Protein AF-B9RY55-F1 (afdb_monomer)

InterPro domains:
  IPR002213 UDP-glucuronosyl/UDP-glucosyltransferase [PF00201] (5-82)

Mean predicted aligned error: 6.86 Å

Secondary structure (DSSP, 8-state):
---S----S---HHHHHTSTT-----------HHHHTTS-HHHHHHIIIIIS-S--PPGGGS--HHHHHHHHHHHHSTTHHHHHH-

Foldseek 3Di:
DDDPDDDDPDDPVVVVVPDPPDQDDDDLLDDPPVCCVVDPSVNSQCCLCPVVVQADAQPPNDDDPVSVVVRVCQLPPPPSVVSNVD

Structure (mmCIF, N/CA/C/O backbone):
data_AF-B9RY55-F1
#
_entry.id   AF-B9RY55-F1
#
loop_
_atom_site.group_PDB
_atom_site.id
_atom_site.type_symbol
_atom_site.label_atom_id
_atom_site.label_alt_id
_atom_site.label_comp_id
_atom_site.label_asym_id
_atom_site.label_entity_id
_atom_site.label_seq_id
_atom_site.pdbx_PDB_ins_code
_atom_site.Cartn_x
_atom_site.Cartn_y
_atom_site.Cartn_z
_atom_site.occupancy
_atom_site.B_iso_or_equiv
_atom_site.auth_seq_id
_atom_site.auth_comp_id
_atom_site.auth_asym_id
_atom_site.auth_atom_id
_atom_site.pdbx_PDB_model_num
ATOM 1 N N . MET A 1 1 ? -9.068 -8.472 24.469 1.00 44.28 1 MET A N 1
ATOM 2 C CA . MET A 1 1 ? -8.567 -7.435 23.536 1.00 44.28 1 MET A CA 1
ATOM 3 C C . MET A 1 1 ? -8.784 -7.916 22.109 1.00 44.28 1 MET A C 1
ATOM 5 O O . MET A 1 1 ? -8.267 -8.969 21.767 1.00 44.28 1 MET A O 1
ATOM 9 N N . LYS A 1 2 ? -9.564 -7.202 21.288 1.00 51.88 2 LYS A N 1
ATOM 10 C CA . LYS A 1 2 ? -9.594 -7.464 19.839 1.00 51.88 2 LYS A CA 1
ATOM 11 C C . LYS A 1 2 ? -8.303 -6.901 19.240 1.00 51.88 2 LYS A C 1
ATOM 13 O O . LYS A 1 2 ? -8.026 -5.716 19.413 1.00 51.88 2 LYS A O 1
ATOM 18 N N . THR A 1 3 ? -7.502 -7.736 18.589 1.00 75.94 3 THR A N 1
ATOM 19 C CA . THR A 1 3 ? -6.325 -7.281 17.844 1.00 75.94 3 THR A CA 1
ATOM 20 C C . THR A 1 3 ? -6.782 -6.514 16.601 1.00 75.94 3 THR A C 1
ATOM 22 O O . THR A 1 3 ? -7.728 -6.914 15.927 1.00 75.94 3 THR A O 1
ATOM 25 N N . LYS A 1 4 ? -6.140 -5.377 16.306 1.00 88.19 4 LYS A N 1
ATOM 26 C CA . LYS A 1 4 ? -6.497 -4.498 15.175 1.00 88.19 4 LYS A CA 1
ATOM 27 C C . LYS A 1 4 ? -5.866 -4.928 13.835 1.00 88.19 4 LYS A C 1
ATOM 29 O O . LYS A 1 4 ? -5.878 -4.154 12.888 1.00 88.19 4 LYS A O 1
ATOM 34 N N . GLY A 1 5 ? -5.310 -6.140 13.747 1.00 90.81 5 GLY A N 1
ATOM 35 C CA . GLY A 1 5 ? -4.635 -6.650 12.550 1.00 90.81 5 GLY A CA 1
ATOM 36 C C . GLY A 1 5 ? -4.221 -8.120 12.667 1.00 90.81 5 GLY A C 1
ATOM 37 O O . GLY A 1 5 ? -4.303 -8.711 13.748 1.00 90.81 5 GLY A O 1
ATOM 38 N N . LYS A 1 6 ? -3.786 -8.704 11.543 1.00 93.62 6 LYS A N 1
ATOM 39 C CA . LYS A 1 6 ? -3.272 -10.079 11.428 1.00 93.62 6 LYS A CA 1
ATOM 40 C C . LYS A 1 6 ? -1.948 -10.075 10.657 1.00 93.62 6 LYS A C 1
ATOM 42 O O . LYS A 1 6 ? -1.850 -9.399 9.639 1.00 93.62 6 LYS A O 1
ATOM 47 N N . VAL A 1 7 ? -0.974 -10.857 11.122 1.00 93.94 7 VAL A N 1
ATOM 48 C CA . VAL A 1 7 ? 0.272 -11.166 10.402 1.00 93.94 7 VAL A CA 1
ATOM 49 C C . VAL A 1 7 ? 0.236 -12.653 10.068 1.00 93.94 7 VAL A C 1
ATOM 51 O O . VAL A 1 7 ? -0.026 -13.470 10.949 1.00 93.94 7 VAL A O 1
ATOM 54 N N . VAL A 1 8 ? 0.431 -12.999 8.800 1.00 94.75 8 VAL A N 1
ATOM 55 C CA . VAL A 1 8 ? 0.326 -14.373 8.289 1.00 94.75 8 VAL A CA 1
ATOM 56 C C . VAL A 1 8 ? 1.532 -14.681 7.410 1.00 94.75 8 VAL A C 1
ATOM 58 O O . VAL A 1 8 ? 2.064 -13.778 6.773 1.00 94.75 8 VAL A O 1
ATOM 61 N N . GLY A 1 9 ? 1.961 -15.945 7.362 1.00 96.81 9 GLY A N 1
ATOM 62 C CA . GLY A 1 9 ? 3.075 -16.356 6.495 1.00 96.81 9 GLY A CA 1
ATOM 63 C C . GLY A 1 9 ? 2.735 -16.281 5.003 1.00 96.81 9 GLY A C 1
ATOM 64 O O . GLY A 1 9 ? 3.613 -16.062 4.178 1.00 96.81 9 GLY A O 1
ATOM 65 N N . TRP A 1 10 ? 1.454 -16.427 4.661 1.00 95.94 10 TRP A N 1
ATOM 66 C CA . TRP A 1 10 ? 0.942 -16.269 3.305 1.00 95.94 10 TRP A CA 1
ATOM 67 C C . TRP A 1 10 ? -0.533 -15.858 3.344 1.00 95.94 10 TRP A C 1
ATOM 69 O O . TRP A 1 10 ? -1.269 -16.260 4.249 1.00 95.94 10 TRP A O 1
ATOM 79 N N . ALA A 1 11 ? -0.969 -15.066 2.366 1.00 94.19 11 ALA A N 1
ATOM 80 C CA . ALA A 1 11 ? -2.357 -14.644 2.211 1.00 94.19 11 ALA A CA 1
ATOM 81 C C . ALA A 1 11 ? -2.814 -14.837 0.757 1.00 94.19 11 ALA A C 1
ATOM 83 O O . ALA A 1 11 ? -2.019 -14.605 -0.157 1.00 94.19 11 ALA A O 1
ATOM 84 N N . PRO A 1 12 ? -4.094 -15.174 0.512 1.00 94.56 12 PRO A N 1
ATOM 85 C CA . PRO A 1 12 ? -4.656 -15.214 -0.835 1.00 94.56 12 PRO A CA 1
ATOM 86 C C . PRO A 1 12 ? -4.838 -13.783 -1.372 1.00 94.56 12 PRO A C 1
ATOM 88 O O . PRO A 1 12 ? -5.952 -13.263 -1.414 1.00 94.56 12 PRO A O 1
ATOM 91 N N . GLN A 1 13 ? -3.735 -13.132 -1.766 1.00 92.44 13 GLN A N 1
ATOM 92 C CA . GLN A 1 13 ? -3.654 -11.693 -2.060 1.00 92.44 13 GLN A CA 1
ATOM 93 C C . GLN A 1 13 ? -4.744 -11.219 -3.028 1.00 92.44 13 GLN A C 1
ATOM 95 O O . GLN A 1 13 ? -5.394 -10.218 -2.756 1.00 92.44 13 GLN A O 1
ATOM 100 N N . ILE A 1 14 ? -5.020 -11.966 -4.102 1.00 92.62 14 ILE A N 1
ATOM 101 C CA . ILE A 1 14 ? -6.072 -11.614 -5.073 1.00 92.62 14 ILE A CA 1
ATOM 102 C C . ILE A 1 14 ? -7.457 -11.548 -4.411 1.00 92.62 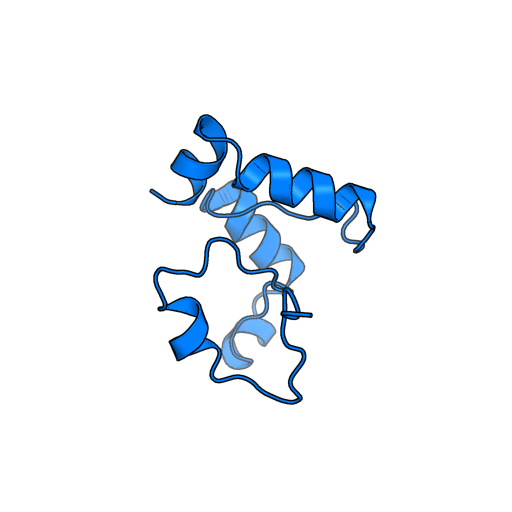14 ILE A C 1
ATOM 104 O O . ILE A 1 14 ? -8.235 -10.643 -4.698 1.00 92.62 14 ILE A O 1
ATOM 108 N N . GLN A 1 15 ? -7.783 -12.497 -3.531 1.00 94.31 15 GLN A N 1
ATOM 109 C CA . GLN A 1 15 ? -9.076 -12.520 -2.841 1.00 94.31 15 GLN A CA 1
ATOM 110 C C . GLN A 1 15 ? -9.164 -11.403 -1.798 1.00 94.31 15 GLN A C 1
ATOM 112 O O . GLN A 1 15 ? -10.203 -10.761 -1.682 1.00 94.31 15 GLN A O 1
ATOM 117 N N . VAL A 1 16 ? -8.064 -11.141 -1.084 1.00 95.00 16 VAL A N 1
ATOM 118 C CA . VAL A 1 16 ? -7.974 -10.042 -0.115 1.00 95.00 16 VAL A CA 1
ATOM 119 C C . VAL A 1 16 ? -8.174 -8.700 -0.817 1.00 95.00 16 VAL A C 1
ATOM 121 O O . VAL A 1 16 ? -9.043 -7.941 -0.411 1.00 95.00 16 VAL A O 1
ATOM 124 N N . LEU A 1 17 ? -7.441 -8.431 -1.901 1.00 92.19 17 LEU A N 1
ATOM 125 C CA . LEU A 1 17 ? -7.511 -7.163 -2.636 1.00 92.19 17 LEU A CA 1
ATOM 126 C C . LEU A 1 17 ? -8.874 -6.910 -3.298 1.00 92.19 17 LEU A C 1
ATOM 128 O O . LEU A 1 17 ? -9.248 -5.758 -3.476 1.00 92.19 17 LEU A O 1
ATOM 132 N N . LYS A 1 18 ? -9.636 -7.960 -3.629 1.00 92.44 18 LYS A N 1
ATOM 133 C CA . LYS A 1 18 ? -11.011 -7.835 -4.147 1.00 92.44 18 LYS A CA 1
ATOM 134 C C . LYS A 1 18 ? -12.051 -7.525 -3.067 1.00 92.44 18 LYS A C 1
ATOM 136 O O . LYS A 1 18 ? -13.204 -7.252 -3.395 1.00 92.44 18 LYS A O 1
ATOM 141 N N . HIS A 1 19 ? -11.692 -7.616 -1.789 1.00 94.75 19 HIS A N 1
ATOM 142 C CA . HIS A 1 19 ? -12.637 -7.433 -0.698 1.00 94.75 19 HIS A CA 1
ATOM 143 C C . HIS A 1 19 ? -12.914 -5.943 -0.448 1.00 94.75 19 HIS A C 1
ATOM 145 O O . HIS A 1 19 ? -11.989 -5.162 -0.241 1.00 94.75 19 HIS A O 1
ATOM 151 N N . SER A 1 20 ? -14.189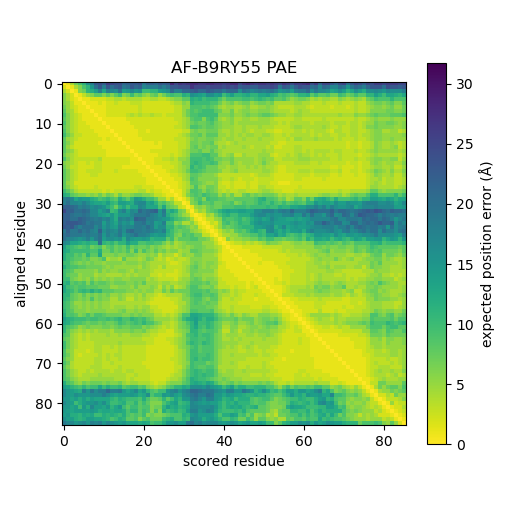 -5.555 -0.360 1.00 92.62 20 SER A N 1
ATOM 152 C CA . SER A 1 20 ? -14.624 -4.152 -0.196 1.00 92.62 20 SER A CA 1
ATOM 153 C C . SER A 1 20 ? -14.131 -3.469 1.086 1.00 92.62 20 SER A C 1
ATOM 155 O O . SER A 1 20 ? -14.121 -2.247 1.183 1.00 92.62 20 SER A O 1
ATOM 157 N N . SER A 1 21 ? -13.711 -4.246 2.086 1.00 91.81 21 SER A N 1
ATOM 158 C CA . SER A 1 21 ? -13.097 -3.714 3.313 1.00 91.81 21 SER A CA 1
ATOM 159 C C . SER A 1 21 ? -11.634 -3.280 3.157 1.00 91.81 21 SER A C 1
ATOM 161 O O . SER A 1 21 ? -11.083 -2.718 4.103 1.00 91.81 21 SER A O 1
ATOM 163 N N . ILE A 1 22 ? -10.982 -3.549 2.021 1.00 91.50 22 ILE A N 1
ATOM 164 C CA . ILE A 1 22 ? -9.620 -3.074 1.758 1.00 91.50 22 ILE A CA 1
ATOM 165 C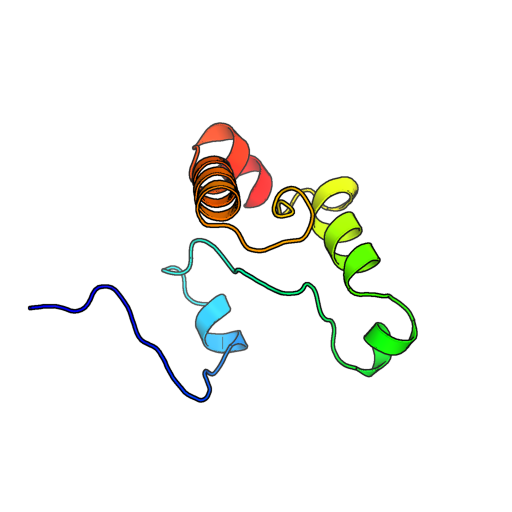 C . ILE A 1 22 ? -9.674 -1.646 1.219 1.00 91.50 22 ILE A C 1
ATOM 167 O O . ILE A 1 22 ? -10.258 -1.388 0.174 1.00 91.50 22 ILE A O 1
ATOM 171 N N . GLY A 1 23 ? -9.050 -0.714 1.945 1.00 88.50 23 GLY A N 1
ATOM 172 C CA . GLY A 1 23 ? -8.990 0.701 1.559 1.00 88.50 23 GLY A CA 1
ATOM 173 C C . GLY A 1 23 ? -7.654 1.159 0.968 1.00 88.50 23 GLY A C 1
ATOM 174 O O . GLY A 1 23 ? -7.623 2.216 0.342 1.00 88.50 23 GLY A O 1
ATOM 175 N N . VAL A 1 24 ? -6.573 0.400 1.198 1.00 90.31 24 VAL A N 1
ATOM 176 C CA . VAL A 1 24 ? -5.191 0.675 0.761 1.00 90.31 24 VAL A CA 1
ATOM 177 C C . VAL A 1 24 ? -4.442 -0.648 0.577 1.00 90.31 24 VAL A C 1
ATOM 179 O O . VAL A 1 24 ? -4.602 -1.565 1.384 1.00 90.31 24 VAL A O 1
ATOM 182 N N . HIS A 1 25 ? -3.575 -0.713 -0.436 1.00 91.44 25 HIS A N 1
ATOM 183 C CA . HIS A 1 25 ? -2.596 -1.780 -0.632 1.00 91.44 25 HIS A CA 1
ATOM 184 C C . HIS A 1 25 ? -1.183 -1.188 -0.619 1.00 91.44 25 HIS A C 1
ATOM 186 O O . HIS A 1 25 ? -0.848 -0.363 -1.462 1.00 91.44 25 HIS A O 1
ATOM 192 N N . VAL A 1 26 ? -0.351 -1.610 0.335 1.00 91.12 26 VAL A N 1
ATOM 193 C CA . VAL A 1 26 ? 1.077 -1.269 0.349 1.00 91.12 26 VAL A CA 1
ATOM 194 C C . VAL A 1 26 ? 1.817 -2.358 -0.414 1.00 91.12 26 VAL A C 1
ATOM 196 O O . VAL A 1 26 ? 1.795 -3.517 -0.005 1.00 91.12 26 VAL A O 1
ATOM 199 N N . THR A 1 27 ? 2.450 -1.989 -1.522 1.00 87.94 27 THR A N 1
ATOM 200 C CA . THR A 1 27 ? 3.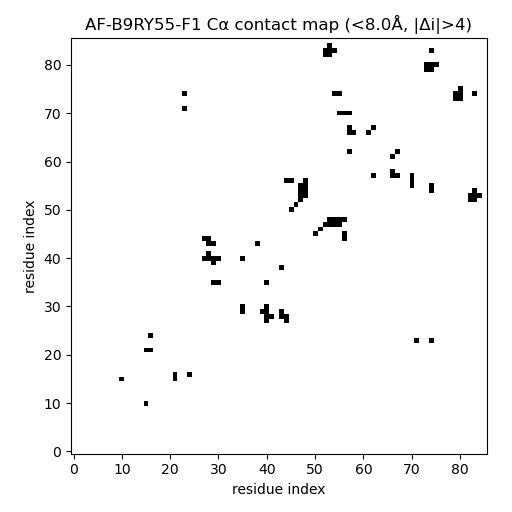122 -2.912 -2.439 1.00 87.94 27 THR A CA 1
ATOM 201 C C . THR A 1 27 ? 4.520 -2.412 -2.768 1.00 87.94 27 THR A C 1
ATOM 203 O O . THR A 1 27 ? 4.786 -1.213 -2.740 1.00 87.94 27 THR A O 1
ATOM 206 N N . HIS A 1 28 ? 5.410 -3.335 -3.121 1.00 86.62 28 HIS A N 1
ATOM 207 C CA . HIS A 1 28 ? 6.715 -2.992 -3.681 1.00 86.62 28 HIS A CA 1
ATOM 208 C C . HIS A 1 28 ? 6.650 -2.642 -5.183 1.00 86.62 28 HIS A C 1
ATOM 210 O O . HIS A 1 28 ? 7.680 -2.383 -5.790 1.00 86.62 28 HIS A O 1
ATOM 216 N N . CYS A 1 29 ? 5.445 -2.630 -5.768 1.00 79.12 29 CYS A N 1
ATOM 217 C CA . CYS A 1 29 ? 5.182 -2.391 -7.192 1.00 79.12 29 CYS A CA 1
ATOM 218 C C . CYS A 1 29 ? 5.745 -3.465 -8.143 1.00 79.12 29 CYS A C 1
ATOM 220 O O . CYS A 1 29 ? 5.908 -3.206 -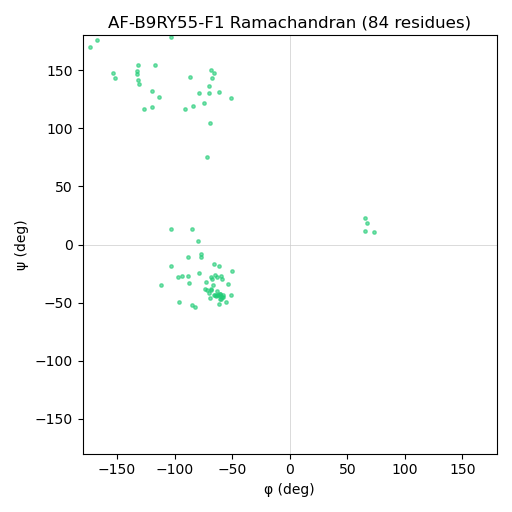9.334 1.00 79.12 29 CYS A O 1
ATOM 222 N N . GLY A 1 30 ? 5.973 -4.678 -7.632 1.00 70.81 30 GLY A N 1
ATOM 223 C CA . GLY A 1 30 ? 6.312 -5.837 -8.457 1.00 70.81 30 GLY A CA 1
ATOM 224 C C . GLY A 1 30 ? 5.191 -6.273 -9.378 1.00 70.81 30 GLY A C 1
ATOM 225 O O . GLY A 1 30 ? 4.002 -6.176 -9.051 1.00 70.81 30 GLY A O 1
ATOM 226 N N . TYR A 1 31 ? 5.605 -6.781 -10.528 1.00 69.81 31 TYR A N 1
ATOM 227 C CA . TYR A 1 31 ? 4.746 -7.436 -11.502 1.00 69.81 31 TYR A CA 1
ATOM 228 C C . TYR A 1 31 ? 4.934 -8.955 -11.409 1.00 69.81 31 TYR A C 1
ATOM 230 O O . TYR A 1 31 ? 5.730 -9.450 -10.626 1.00 69.81 31 TYR A O 1
ATOM 238 N N . ASN A 1 32 ? 4.209 -9.750 -12.194 1.00 66.69 32 ASN A N 1
ATOM 239 C CA . ASN A 1 32 ? 4.619 -11.150 -12.341 1.00 66.69 32 ASN A CA 1
ATOM 240 C C . ASN A 1 32 ? 5.956 -11.204 -13.107 1.00 66.69 32 ASN A C 1
ATOM 242 O O . ASN A 1 32 ? 6.155 -10.443 -14.057 1.00 66.69 32 ASN A O 1
ATOM 246 N N . SER A 1 33 ? 6.833 -12.133 -12.726 1.00 54.28 33 SER A N 1
ATOM 247 C CA . SER A 1 33 ? 8.257 -12.222 -13.106 1.00 54.28 33 SER A CA 1
ATOM 248 C C . SER A 1 33 ? 8.592 -12.117 -14.602 1.00 54.28 33 SER A C 1
ATOM 250 O O . SER A 1 33 ? 9.695 -11.709 -14.958 1.00 54.28 33 SER A O 1
ATOM 252 N N . ALA A 1 34 ? 7.650 -12.418 -15.498 1.00 52.28 34 ALA A N 1
ATOM 253 C CA . ALA A 1 34 ? 7.832 -12.234 -16.940 1.00 52.28 34 ALA A CA 1
ATOM 254 C C . ALA A 1 34 ? 7.946 -10.753 -17.361 1.00 52.28 34 ALA A C 1
ATOM 256 O O . ALA A 1 34 ? 8.689 -10.435 -18.285 1.00 52.28 34 ALA A O 1
ATOM 257 N N . ILE A 1 35 ? 7.224 -9.850 -16.691 1.00 58.31 35 ILE A N 1
ATOM 258 C CA . ILE A 1 35 ? 7.242 -8.406 -16.982 1.00 58.31 35 ILE A CA 1
ATOM 259 C C . ILE A 1 35 ? 8.264 -7.683 -16.100 1.00 58.31 35 ILE 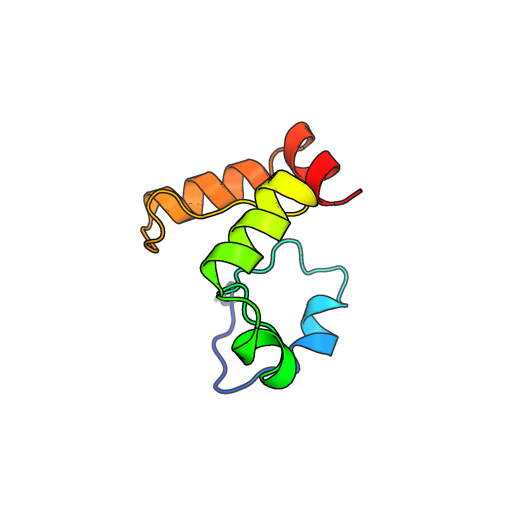A C 1
ATOM 261 O O . ILE A 1 35 ? 8.845 -6.697 -16.543 1.00 58.31 35 ILE A O 1
ATOM 265 N N . GLU A 1 36 ? 8.563 -8.204 -14.905 1.00 57.38 36 GLU A N 1
ATOM 266 C CA . GLU A 1 36 ? 9.636 -7.666 -14.048 1.00 57.38 36 GLU A CA 1
ATOM 267 C C . GLU A 1 36 ? 11.014 -7.718 -14.730 1.00 57.38 36 GLU A C 1
ATOM 269 O O . GLU A 1 36 ? 11.859 -6.868 -14.478 1.00 57.38 36 GLU A O 1
ATOM 274 N N . SER A 1 37 ? 11.233 -8.657 -15.662 1.00 60.78 37 SER A N 1
ATOM 275 C CA . SER A 1 37 ? 12.445 -8.687 -16.499 1.00 60.78 37 SER A CA 1
ATOM 276 C C . SER A 1 37 ? 12.561 -7.496 -17.465 1.00 60.78 37 SER A C 1
ATOM 278 O O . SER A 1 37 ? 13.632 -7.286 -18.033 1.00 60.78 37 SER A O 1
ATOM 280 N N . ILE A 1 38 ? 11.469 -6.767 -17.708 1.00 60.78 38 ILE A N 1
ATOM 281 C CA . ILE A 1 38 ? 11.378 -5.663 -18.674 1.00 60.78 38 ILE A CA 1
ATOM 282 C C . ILE A 1 38 ? 11.194 -4.322 -17.947 1.00 60.78 38 ILE A C 1
ATOM 284 O O . ILE A 1 38 ? 11.710 -3.304 -18.403 1.00 60.78 38 ILE A O 1
ATOM 288 N N . LEU A 1 39 ? 10.475 -4.312 -16.821 1.00 63.44 39 LEU A N 1
ATOM 289 C CA . LEU A 1 39 ? 10.137 -3.115 -16.055 1.00 63.44 39 LEU A CA 1
ATOM 290 C C . LEU A 1 39 ? 10.562 -3.273 -14.592 1.00 63.44 39 LEU A C 1
ATOM 292 O O . LEU A 1 39 ? 10.024 -4.112 -13.871 1.00 63.44 39 LEU A O 1
ATOM 296 N N . ASP A 1 40 ? 11.496 -2.426 -14.155 1.00 79.62 40 ASP A N 1
ATOM 297 C CA . ASP A 1 40 ? 11.919 -2.356 -12.756 1.00 79.62 40 ASP A CA 1
ATOM 298 C C . ASP A 1 40 ? 10.794 -1.806 -11.858 1.00 79.62 40 ASP A C 1
ATOM 300 O O . ASP A 1 40 ? 9.987 -0.963 -12.260 1.00 79.62 40 ASP A O 1
ATOM 304 N N . ASN A 1 41 ? 10.782 -2.237 -10.599 1.00 77.62 41 ASN A N 1
ATOM 305 C CA . ASN A 1 41 ? 9.825 -1.839 -9.567 1.00 77.62 41 ASN A CA 1
ATOM 306 C C . ASN A 1 41 ? 9.730 -0.323 -9.400 1.00 77.62 41 ASN A C 1
ATOM 308 O O . ASN A 1 41 ? 8.651 0.211 -9.144 1.00 77.62 41 ASN A O 1
ATOM 312 N N . HIS A 1 42 ? 10.845 0.383 -9.587 1.00 79.62 42 HIS A N 1
ATOM 313 C CA . HIS A 1 42 ? 10.874 1.838 -9.530 1.00 79.62 42 HIS A CA 1
ATOM 314 C C . HIS A 1 42 ? 10.113 2.483 -10.700 1.00 79.62 42 HIS A C 1
ATOM 316 O O . HIS A 1 42 ? 9.405 3.473 -10.517 1.00 79.62 42 HIS A O 1
ATOM 322 N N . MET A 1 43 ? 10.209 1.906 -11.902 1.00 79.38 43 MET A N 1
ATOM 323 C CA . MET A 1 43 ? 9.425 2.356 -13.056 1.00 79.38 43 MET A CA 1
ATOM 324 C C . MET A 1 43 ? 7.940 2.055 -12.865 1.00 79.38 43 MET A C 1
ATOM 326 O O . MET A 1 43 ? 7.107 2.901 -13.179 1.00 79.38 43 MET A O 1
ATOM 330 N N . ASN A 1 44 ? 7.610 0.895 -12.294 1.00 81.12 44 ASN A N 1
ATOM 331 C CA . ASN A 1 44 ? 6.227 0.530 -11.989 1.00 81.12 44 ASN A CA 1
ATOM 332 C C . ASN A 1 44 ? 5.611 1.474 -10.948 1.00 81.12 44 ASN A C 1
ATOM 334 O O . ASN A 1 44 ? 4.492 1.942 -11.141 1.00 81.12 44 ASN A O 1
ATOM 338 N N . ALA A 1 45 ? 6.345 1.807 -9.881 1.00 80.81 45 ALA A N 1
ATOM 339 C CA . ALA A 1 45 ? 5.900 2.775 -8.877 1.00 80.81 45 ALA A CA 1
ATOM 340 C C . ALA A 1 45 ? 5.608 4.142 -9.510 1.00 80.81 45 ALA A C 1
ATOM 342 O O . ALA A 1 45 ? 4.544 4.721 -9.294 1.00 80.81 45 ALA A O 1
ATOM 343 N N . ARG A 1 46 ? 6.510 4.607 -10.383 1.00 83.88 46 ARG A N 1
ATOM 344 C CA . ARG A 1 46 ? 6.331 5.854 -11.128 1.00 83.88 46 ARG A CA 1
ATOM 345 C C . ARG A 1 46 ? 5.129 5.808 -12.069 1.00 83.88 46 ARG A C 1
ATOM 347 O O . ARG A 1 46 ? 4.403 6.787 -12.175 1.00 83.88 46 ARG A O 1
ATOM 354 N N . MET A 1 47 ? 4.894 4.681 -12.736 1.00 84.00 47 MET A N 1
ATOM 355 C CA . MET A 1 47 ? 3.727 4.496 -13.599 1.00 84.00 47 MET A CA 1
ATOM 356 C C . MET A 1 47 ? 2.420 4.579 -12.799 1.00 84.00 47 MET A C 1
ATOM 358 O O . MET A 1 47 ? 1.489 5.261 -13.220 1.00 84.00 47 MET A O 1
ATOM 362 N N . VAL A 1 48 ? 2.366 3.944 -11.625 1.00 81.81 48 VAL A N 1
ATOM 363 C CA . VAL A 1 48 ? 1.204 3.972 -10.721 1.00 81.81 48 VAL A CA 1
ATOM 364 C C . VAL A 1 48 ? 0.8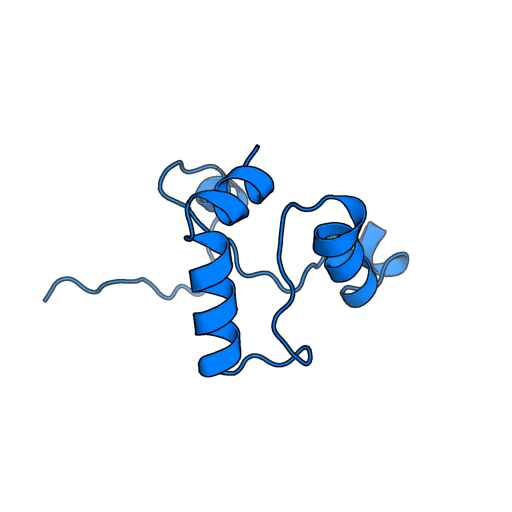96 5.388 -10.228 1.00 81.81 48 VAL A C 1
ATOM 366 O O . VAL A 1 48 ? -0.270 5.780 -10.203 1.00 81.81 48 VAL A O 1
ATOM 369 N N . GLU A 1 49 ? 1.923 6.145 -9.847 1.00 84.25 49 GLU A N 1
ATOM 370 C CA . GLU A 1 49 ? 1.770 7.488 -9.283 1.00 84.25 49 GLU A CA 1
ATOM 371 C C . GLU A 1 49 ? 1.594 8.575 -10.352 1.00 84.25 49 GLU A C 1
ATOM 373 O O . GLU A 1 49 ? 0.621 9.322 -10.310 1.00 84.25 49 GLU A O 1
ATOM 378 N N . GLU A 1 50 ? 2.506 8.671 -11.322 1.00 85.75 50 GLU A N 1
ATOM 379 C CA . GLU A 1 50 ? 2.557 9.799 -12.262 1.00 85.75 50 GLU A CA 1
ATOM 380 C C . GLU A 1 50 ? 1.678 9.601 -13.500 1.00 85.75 50 GLU A C 1
ATOM 382 O O . GLU A 1 50 ? 1.161 10.576 -14.043 1.00 85.75 50 GLU A O 1
ATOM 387 N N . VAL A 1 51 ? 1.530 8.360 -13.980 1.00 84.44 51 VAL A N 1
ATOM 388 C CA . VAL A 1 51 ? 0.811 8.080 -15.236 1.00 84.44 51 VAL A CA 1
ATOM 389 C C . VAL A 1 51 ? -0.632 7.682 -14.961 1.00 84.44 51 VAL A C 1
ATOM 391 O O . VAL A 1 51 ? -1.546 8.206 -15.590 1.00 84.44 51 VAL A O 1
ATOM 394 N N . TRP A 1 52 ? -0.842 6.741 -14.042 1.00 82.81 52 TRP A N 1
ATOM 395 C CA . TRP A 1 52 ? -2.174 6.238 -13.716 1.00 82.81 52 TRP A CA 1
ATOM 396 C C . TRP A 1 52 ? -2.866 7.051 -12.626 1.00 82.81 52 TRP A C 1
ATOM 398 O O . TRP A 1 52 ? -4.090 7.086 -12.608 1.00 82.81 52 TRP A O 1
ATOM 408 N N . GLY A 1 53 ? -2.119 7.708 -11.735 1.00 82.94 53 GLY A N 1
ATOM 409 C CA . GLY A 1 53 ? -2.700 8.502 -10.648 1.00 82.94 53 GLY A CA 1
ATOM 410 C C . GLY A 1 53 ? -3.444 7.673 -9.595 1.00 82.94 53 GLY A C 1
ATOM 411 O O . GLY A 1 53 ? -4.234 8.223 -8.834 1.00 82.94 53 GLY A O 1
ATOM 412 N N . VAL A 1 54 ? -3.194 6.359 -9.531 1.00 84.56 54 VAL A N 1
ATOM 413 C CA . VAL A 1 54 ? -3.911 5.401 -8.661 1.00 84.56 54 VAL A CA 1
ATOM 414 C C . VAL A 1 54 ? -3.106 4.998 -7.420 1.00 84.56 54 VAL A C 1
ATOM 416 O O . VAL A 1 54 ? -3.440 4.035 -6.726 1.00 84.56 54 VAL A O 1
ATOM 419 N N . GLY A 1 55 ? -2.032 5.722 -7.106 1.00 86.25 55 GLY A N 1
ATOM 420 C CA . GLY A 1 55 ? -1.227 5.478 -5.914 1.00 86.25 55 GLY A CA 1
ATOM 421 C C . GLY A 1 55 ? -0.253 6.608 -5.603 1.00 86.25 55 GLY A C 1
ATOM 422 O O . GLY A 1 55 ? -0.147 7.578 -6.344 1.00 86.25 55 GLY A O 1
ATOM 423 N N . VAL A 1 56 ? 0.447 6.468 -4.478 1.00 88.56 56 VAL A N 1
ATOM 424 C CA . VAL A 1 56 ? 1.470 7.415 -4.011 1.00 88.56 56 VAL A CA 1
ATOM 425 C C . VAL A 1 56 ? 2.729 6.652 -3.620 1.00 88.56 56 VAL A C 1
ATOM 427 O O . VAL A 1 56 ? 2.637 5.580 -3.010 1.00 88.56 56 VAL A O 1
ATOM 430 N N . THR A 1 57 ? 3.901 7.203 -3.925 1.00 89.19 57 THR A N 1
ATOM 431 C CA . THR A 1 57 ? 5.173 6.619 -3.485 1.00 89.19 57 THR A CA 1
ATOM 432 C C . THR A 1 57 ? 5.530 7.120 -2.087 1.00 89.19 57 THR A C 1
ATOM 434 O O . THR A 1 57 ? 5.274 8.265 -1.713 1.00 89.19 57 THR A O 1
ATOM 437 N N . VAL A 1 58 ? 6.136 6.253 -1.272 1.00 87.62 58 VAL A N 1
ATOM 438 C CA . VAL A 1 58 ? 6.652 6.661 0.041 1.00 87.62 58 VAL A CA 1
ATOM 439 C C . VAL A 1 58 ? 7.870 7.559 -0.154 1.00 87.62 58 VAL A C 1
ATOM 441 O O . VAL A 1 58 ? 8.812 7.207 -0.866 1.00 87.62 58 VAL A O 1
ATOM 444 N N . GLU A 1 59 ? 7.866 8.706 0.522 1.00 83.50 59 GLU A N 1
ATOM 445 C CA . GLU A 1 59 ? 8.917 9.717 0.422 1.00 83.50 59 GLU A CA 1
ATOM 446 C C . GLU A 1 59 ? 10.323 9.118 0.629 1.00 83.50 59 GLU A C 1
ATOM 448 O O . GLU A 1 59 ? 10.601 8.437 1.620 1.00 83.50 59 GLU A O 1
ATOM 453 N N . GLY A 1 60 ? 11.214 9.356 -0.338 1.00 80.25 60 GLY A N 1
ATOM 454 C CA . GLY A 1 60 ? 12.593 8.861 -0.317 1.00 80.25 60 GLY A CA 1
ATOM 455 C C . GLY A 1 60 ? 12.761 7.360 -0.587 1.00 80.25 60 GLY A C 1
ATOM 456 O O . GLY A 1 60 ? 13.851 6.837 -0.356 1.00 80.25 60 GLY A O 1
ATOM 457 N N . GLY A 1 61 ? 11.710 6.653 -1.024 1.00 81.19 61 GLY A N 1
ATOM 458 C CA . GLY A 1 61 ? 11.764 5.227 -1.378 1.00 81.19 61 GLY A CA 1
ATOM 459 C C . GLY A 1 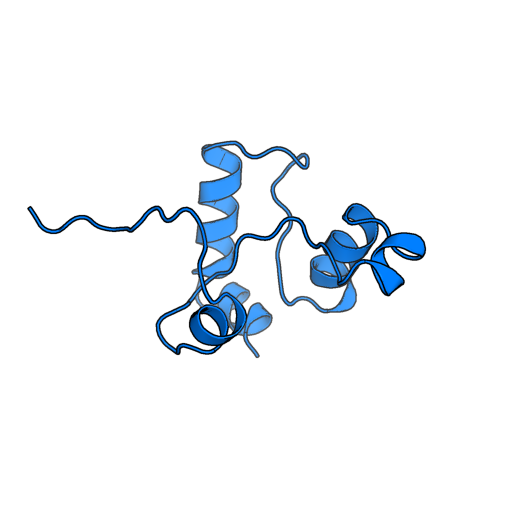61 ? 12.064 4.296 -0.197 1.00 81.19 61 GLY A C 1
ATOM 460 O O . GLY A 1 61 ? 12.360 3.118 -0.384 1.00 81.19 61 GLY A O 1
ATOM 461 N N . LYS A 1 62 ? 12.013 4.817 1.035 1.00 86.06 62 LYS A N 1
ATOM 462 C CA . LYS A 1 62 ? 12.316 4.085 2.266 1.00 86.06 62 LYS A CA 1
ATOM 463 C C . LYS A 1 62 ? 11.099 4.081 3.169 1.00 86.06 62 LYS A C 1
ATOM 465 O O . LYS A 1 62 ? 10.514 5.123 3.458 1.00 86.06 62 LYS A O 1
ATOM 470 N N . ILE A 1 63 ? 10.760 2.904 3.685 1.00 89.06 63 ILE A N 1
ATOM 471 C CA . ILE A 1 63 ? 9.683 2.766 4.660 1.00 89.06 63 ILE A CA 1
ATOM 472 C C . ILE A 1 63 ? 10.129 3.412 5.975 1.00 89.06 63 ILE A C 1
ATOM 474 O O . ILE A 1 63 ? 10.930 2.855 6.723 1.00 89.06 63 ILE A O 1
ATOM 478 N N . THR A 1 64 ? 9.596 4.598 6.257 1.00 93.81 64 THR A N 1
ATOM 479 C CA . THR A 1 64 ? 9.734 5.282 7.546 1.00 93.81 64 THR A CA 1
ATOM 480 C C . THR A 1 64 ? 8.362 5.444 8.183 1.00 93.81 64 THR A C 1
ATOM 482 O O . THR A 1 64 ? 7.346 5.498 7.488 1.00 93.81 64 THR A O 1
ATOM 485 N N . LYS A 1 65 ? 8.314 5.548 9.516 1.00 91.75 65 LYS A N 1
ATOM 486 C CA . LYS A 1 65 ? 7.052 5.766 10.238 1.00 91.75 65 LYS A CA 1
ATOM 487 C C . LYS A 1 65 ? 6.316 7.006 9.718 1.00 91.75 65 LYS A C 1
ATOM 489 O O . LYS A 1 65 ? 5.132 6.925 9.411 1.00 91.75 65 LYS A O 1
ATOM 494 N N . ASN A 1 66 ? 7.025 8.127 9.598 1.00 93.06 66 ASN A N 1
ATOM 495 C CA . ASN A 1 66 ? 6.432 9.395 9.173 1.00 93.06 66 ASN A CA 1
ATOM 496 C C . ASN A 1 66 ? 6.028 9.364 7.695 1.00 93.06 66 ASN A C 1
ATOM 498 O O . ASN A 1 66 ? 4.930 9.804 7.370 1.00 93.06 66 ASN A O 1
ATOM 502 N N . GLY A 1 67 ? 6.869 8.789 6.824 1.00 92.25 67 GLY A N 1
ATOM 503 C CA . GLY A 1 67 ? 6.546 8.627 5.406 1.00 92.25 67 GLY A CA 1
ATOM 504 C C . GLY A 1 67 ? 5.277 7.801 5.202 1.00 92.25 67 GLY A C 1
ATOM 505 O O . GLY A 1 67 ? 4.383 8.222 4.480 1.00 92.25 67 GLY A O 1
ATOM 506 N N . MET A 1 68 ? 5.143 6.681 5.920 1.00 92.19 68 MET A N 1
ATOM 507 C CA . MET A 1 68 ? 3.947 5.837 5.847 1.00 92.19 68 MET A CA 1
ATOM 508 C C . MET A 1 68 ? 2.687 6.532 6.361 1.00 92.19 68 MET A C 1
ATOM 510 O O . MET A 1 68 ? 1.641 6.429 5.726 1.00 92.19 68 MET A O 1
ATOM 514 N N . ILE A 1 69 ? 2.765 7.242 7.492 1.00 92.38 69 ILE A N 1
ATOM 515 C CA . ILE A 1 69 ? 1.612 7.985 8.027 1.00 92.38 69 ILE A CA 1
ATOM 516 C C . ILE A 1 69 ? 1.145 9.033 7.015 1.00 92.38 69 ILE A C 1
ATOM 518 O O . ILE A 1 69 ? -0.037 9.063 6.691 1.00 92.38 69 ILE A O 1
ATOM 522 N N . LYS A 1 70 ? 2.073 9.810 6.449 1.00 91.38 70 LYS A N 1
ATOM 523 C CA . LYS A 1 70 ? 1.774 10.832 5.441 1.00 91.38 70 LYS A CA 1
ATOM 524 C C . LYS A 1 70 ? 1.119 10.229 4.194 1.00 91.38 70 LYS A C 1
ATOM 526 O O . LYS A 1 70 ? 0.083 10.724 3.764 1.00 91.38 70 LYS A O 1
ATOM 531 N N . SER A 1 71 ? 1.654 9.127 3.660 1.00 90.50 71 SER A N 1
ATOM 532 C CA . SER A 1 71 ? 1.051 8.427 2.515 1.00 90.50 71 SER A CA 1
ATOM 533 C C . SER A 1 71 ? -0.368 7.930 2.819 1.00 90.50 71 SER A C 1
ATOM 535 O O . SER A 1 71 ? -1.265 8.088 1.994 1.00 90.50 71 SER A O 1
ATOM 537 N N . LEU A 1 72 ? -0.604 7.367 4.010 1.00 90.25 72 LEU A N 1
ATOM 538 C CA . LEU A 1 72 ? -1.940 6.922 4.419 1.00 90.25 72 LEU A CA 1
ATOM 539 C C . LEU A 1 72 ? -2.906 8.100 4.571 1.00 90.25 72 LEU A C 1
ATOM 541 O O . LEU A 1 72 ? -4.037 8.017 4.101 1.00 90.25 72 LEU A O 1
ATOM 545 N N . GLU A 1 73 ? -2.474 9.199 5.185 1.00 90.44 73 GLU A N 1
ATOM 546 C CA . GLU A 1 73 ? -3.274 10.419 5.294 1.00 90.44 73 GLU A CA 1
ATOM 547 C C . GLU A 1 73 ? -3.664 10.948 3.912 1.00 90.44 73 GLU A C 1
ATOM 549 O O . GLU A 1 73 ? -4.832 11.261 3.700 1.00 90.44 73 GLU A O 1
ATOM 554 N N . THR A 1 74 ? -2.742 10.968 2.945 1.00 87.94 74 THR A N 1
ATOM 555 C CA . THR A 1 74 ? -3.042 11.373 1.564 1.00 87.94 74 THR A CA 1
ATOM 556 C C . THR A 1 74 ? -4.102 10.483 0.914 1.00 87.94 74 THR A C 1
ATOM 558 O O . THR A 1 74 ? -5.033 11.004 0.303 1.00 87.94 74 THR A O 1
ATOM 561 N N . ILE A 1 75 ? -4.015 9.158 1.075 1.00 86.69 75 ILE A N 1
ATOM 562 C CA . ILE A 1 75 ? -4.984 8.230 0.467 1.00 86.69 75 ILE A CA 1
ATOM 563 C C . ILE A 1 75 ? -6.349 8.275 1.175 1.00 86.69 75 ILE A C 1
ATOM 565 O O . ILE A 1 75 ? -7.385 8.074 0.545 1.00 86.69 75 ILE A O 1
ATOM 569 N N . PHE A 1 76 ? -6.388 8.519 2.487 1.00 84.69 76 PHE A N 1
ATOM 570 C CA . PHE A 1 76 ? -7.645 8.576 3.241 1.00 84.69 76 PHE A CA 1
ATOM 571 C C . PHE A 1 76 ? -8.291 9.969 3.273 1.00 84.69 76 PHE A C 1
ATOM 573 O O . PHE A 1 76 ? -9.458 10.082 3.658 1.00 84.69 76 PHE A O 1
ATOM 580 N N . GLN A 1 77 ? -7.595 11.021 2.834 1.00 83.12 77 GLN A N 1
ATOM 581 C CA . GLN A 1 77 ? -8.198 12.332 2.590 1.00 83.12 77 GLN A CA 1
ATOM 582 C C . GLN A 1 77 ? -9.271 12.236 1.499 1.00 83.12 77 GLN A C 1
ATOM 584 O O . GLN A 1 77 ? -9.038 11.683 0.429 1.00 83.12 77 GLN A O 1
ATOM 589 N N . GLN A 1 78 ? -10.458 12.799 1.751 1.00 62.47 78 GLN A N 1
ATOM 590 C CA . GLN A 1 78 ? -11.625 12.591 0.883 1.00 62.47 78 GLN A CA 1
ATOM 591 C C . GLN A 1 78 ? -11.466 13.125 -0.545 1.00 62.47 78 GLN A C 1
ATOM 593 O O . GLN A 1 78 ? -12.117 12.606 -1.444 1.00 62.47 78 GLN A O 1
ATOM 598 N N . GLU A 1 79 ? -10.654 14.156 -0.764 1.00 70.81 79 GLU A N 1
ATOM 599 C CA . GLU A 1 79 ? -10.486 14.753 -2.091 1.00 70.81 79 GLU A CA 1
ATOM 600 C C . GLU A 1 79 ? -9.434 14.006 -2.921 1.00 70.81 79 GLU A C 1
ATOM 602 O O . GLU A 1 79 ? -9.723 13.550 -4.026 1.00 70.81 79 GLU A O 1
ATOM 607 N N . ASN A 1 80 ? -8.236 13.810 -2.364 1.00 65.38 80 ASN A N 1
ATOM 608 C CA . ASN A 1 80 ? -7.139 13.114 -3.044 1.00 65.38 80 ASN A CA 1
ATOM 609 C C . ASN A 1 80 ? -7.379 11.600 -3.127 1.00 65.38 80 ASN A C 1
ATOM 611 O O . ASN A 1 80 ? -7.138 10.985 -4.160 1.00 65.38 80 ASN A O 1
ATOM 615 N N . GLY A 1 81 ? -7.938 11.005 -2.073 1.00 71.25 81 GLY A N 1
ATOM 616 C CA . GLY A 1 81 ? -8.271 9.587 -2.020 1.00 71.25 81 GLY A CA 1
ATOM 617 C C . GLY A 1 81 ? -9.390 9.165 -2.967 1.00 71.25 81 GLY A C 1
ATOM 618 O O . GLY A 1 81 ? -9.387 8.025 -3.419 1.00 71.25 81 GLY A O 1
ATOM 619 N N . LYS A 1 82 ? -10.339 10.059 -3.290 1.00 70.12 82 LYS A N 1
ATOM 620 C CA . LYS A 1 82 ? -11.360 9.789 -4.320 1.00 70.12 82 LYS A CA 1
ATOM 621 C C . LYS A 1 82 ? -10.742 9.745 -5.714 1.00 70.12 82 LYS A C 1
ATOM 623 O O . LYS A 1 82 ? -10.967 8.778 -6.420 1.00 70.12 82 LYS A O 1
ATOM 628 N N . LYS A 1 83 ? -9.876 10.709 -6.049 1.00 71.44 83 LYS A N 1
ATOM 629 C CA . LYS A 1 83 ? -9.151 10.738 -7.337 1.00 71.44 83 LYS A CA 1
ATOM 630 C C . LYS A 1 83 ? -8.281 9.501 -7.578 1.00 71.44 83 LYS A C 1
ATOM 632 O O . LYS A 1 83 ? -8.061 9.138 -8.716 1.00 71.44 83 LYS A O 1
ATOM 637 N N . ILE A 1 84 ? -7.775 8.886 -6.509 1.00 75.75 84 ILE A N 1
ATOM 638 C CA . ILE A 1 84 ? -6.973 7.655 -6.572 1.00 75.75 84 ILE A CA 1
ATOM 639 C C . ILE A 1 84 ? -7.848 6.400 -6.771 1.00 75.75 84 ILE A C 1
ATOM 641 O O . ILE A 1 84 ? -7.353 5.368 -7.222 1.00 75.75 84 ILE A O 1
ATOM 645 N N . ARG A 1 85 ? -9.126 6.449 -6.372 1.00 72.81 85 ARG A N 1
ATOM 646 C CA . ARG A 1 85 ? -10.047 5.299 -6.373 1.00 72.81 85 ARG A CA 1
ATOM 647 C C . ARG A 1 85 ? -10.956 5.231 -7.600 1.00 72.81 85 ARG A C 1
ATOM 649 O O . ARG A 1 85 ? -11.386 4.123 -7.919 1.00 72.81 85 ARG A O 1
ATOM 656 N N . ASP A 1 86 ? -11.260 6.378 -8.203 1.00 60.03 86 ASP A N 1
ATOM 657 C CA . ASP A 1 86 ? -12.143 6.549 -9.366 1.00 60.03 86 ASP A CA 1
ATOM 658 C C . ASP A 1 86 ? -11.331 6.689 -10.664 1.00 60.03 86 ASP A C 1
ATOM 660 O O . ASP A 1 86 ? -11.746 6.088 -11.682 1.00 60.03 86 ASP A O 1
#

Solvent-accessible surface area (backbone atoms only — not comparable to full-atom values): 5532 Å² total; per-residue (Å²): 131,87,73,96,73,86,88,71,98,73,75,66,57,72,63,54,71,70,35,88,87,58,89,78,84,92,73,80,42,73,61,64,72,83,51,40,78,77,47,51,38,70,57,42,45,46,41,36,32,74,71,66,40,57,50,7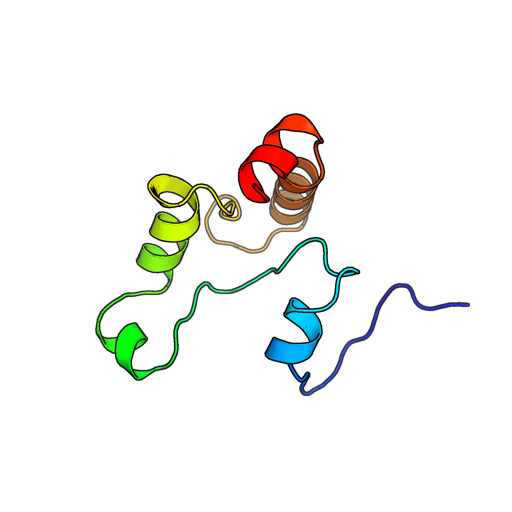8,78,48,62,89,82,46,97,40,75,66,35,51,50,51,52,51,51,48,54,68,33,75,70,60,23,44,63,37,72,112

pLDDT: mean 82.08, std 12.23, range [44.28, 96.81]

Radius of gyration: 14.37 Å; Cα contacts (8 Å, |Δi|>4): 55; chains: 1; bounding box: 27×31×42 Å

Nearest PDB structures (foldseek):
  8i0e-assembly1_A  TM=8.738E-01  e=1.238E-03  Scutellaria baicalensis
  7w09-assembly1_A  TM=8.592E-01  e=3.719E-03  Calotropis gigantea
  8ina-assembly1_A  TM=8.658E-01  e=1.051E-02  Catharanthus roseus
  7w11-assembly1_A  TM=8.634E-01  e=1.188E-02  Calotropis gigantea

Organism: Ricinus communis (NCBI:txid3988)

Sequence (86 aa):
MKTKGKVVGWAPQIQVLKHSSIGVHVTHCGYNSAIESILDNHMNARMVEEVWGVGVTVEGGKITKNGMIKSLETIFQQENGKKIRD